Protein AF-A0A7W0QFZ8-F1 (afdb_monomer)

Radius of gyration: 14.6 Å; Cα contacts (8 Å, |Δi|>4): 68; chains: 1; bounding box: 23×16×49 Å

Sequence (57 aa):
MSTNADIATDWLEGLSPEPGATKPDPILVADHVHRHYGGVVAVDVDHIEVQRHSITA

Solvent-accessible surface area (backbone atoms only — not comparable to full-atom values): 3840 Å² total; per-residue (Å²): 133,86,53,76,67,55,61,60,49,66,73,51,64,91,57,69,95,50,90,60,47,86,56,92,55,57,70,44,77,51,65,66,46,73,40,71,56,90,96,41,80,73,38,84,40,68,50,47,65,40,51,56,95,61,88,86,132

Mean predicted aligned error: 6.03 Å

Structure (mmCIF, N/CA/C/O backbone):
data_AF-A0A7W0QFZ8-F1
#
_entry.id   AF-A0A7W0QFZ8-F1
#
loop_
_atom_site.group_PDB
_atom_site.id
_atom_site.type_symbol
_atom_site.label_atom_id
_atom_site.label_alt_id
_atom_site.label_comp_id
_atom_site.label_asym_id
_atom_site.label_entity_id
_atom_site.label_seq_id
_atom_site.pdbx_PDB_ins_code
_atom_site.Cartn_x
_atom_site.Cartn_y
_atom_site.Cartn_z
_atom_site.occupancy
_atom_site.B_iso_or_equiv
_atom_site.auth_seq_id
_atom_site.auth_comp_id
_atom_site.auth_asym_id
_atom_site.auth_atom_id
_atom_site.pdbx_PDB_model_num
ATOM 1 N N . MET A 1 1 ? 16.875 -1.784 28.224 1.00 56.62 1 MET A N 1
ATOM 2 C CA . MET A 1 1 ? 17.253 -1.163 26.939 1.00 56.62 1 MET A CA 1
ATOM 3 C C . MET A 1 1 ? 16.463 -1.929 25.893 1.00 56.62 1 MET A C 1
ATOM 5 O O . MET A 1 1 ? 16.759 -3.104 25.726 1.00 56.62 1 MET A O 1
ATOM 9 N N . SER A 1 2 ? 15.376 -1.363 25.356 1.00 60.81 2 SER A N 1
ATOM 10 C CA . SER A 1 2 ? 14.541 -2.077 24.372 1.00 60.81 2 SER A CA 1
ATOM 11 C C . SER A 1 2 ? 15.316 -2.320 23.085 1.00 60.81 2 SER A C 1
ATOM 13 O O . SER A 1 2 ? 16.123 -1.485 22.674 1.00 60.81 2 SER A O 1
ATOM 15 N N . THR A 1 3 ? 15.085 -3.479 22.481 1.00 79.44 3 THR A N 1
ATOM 16 C CA . THR A 1 3 ? 15.697 -3.880 21.209 1.00 79.44 3 THR A CA 1
ATOM 17 C C . THR A 1 3 ? 14.925 -3.250 20.046 1.00 79.44 3 THR A C 1
ATOM 19 O O . THR A 1 3 ? 13.749 -2.941 20.190 1.00 79.44 3 THR A O 1
ATOM 22 N N . ASN A 1 4 ? 15.538 -3.097 18.865 1.00 66.88 4 ASN A N 1
ATOM 23 C CA . ASN A 1 4 ? 14.865 -2.547 17.673 1.00 66.88 4 ASN A CA 1
ATOM 24 C C . ASN A 1 4 ? 13.542 -3.260 17.318 1.00 66.88 4 ASN A C 1
ATOM 26 O O . ASN A 1 4 ? 12.632 -2.628 16.793 1.00 66.88 4 ASN A O 1
ATOM 30 N N . ALA A 1 5 ? 13.423 -4.557 17.622 1.00 65.75 5 ALA A N 1
ATOM 31 C CA . ALA A 1 5 ? 12.194 -5.327 17.425 1.00 65.75 5 ALA A CA 1
ATOM 32 C C . ALA A 1 5 ? 11.057 -4.905 18.377 1.00 65.75 5 ALA A C 1
ATOM 34 O O . ALA A 1 5 ? 9.898 -4.876 17.963 1.00 65.75 5 ALA A O 1
ATOM 35 N N . ASP A 1 6 ? 11.382 -4.523 19.617 1.00 65.19 6 ASP A N 1
ATOM 36 C CA . ASP A 1 6 ? 10.391 -4.037 20.586 1.00 65.19 6 ASP A CA 1
ATOM 37 C C . ASP A 1 6 ? 9.789 -2.715 20.093 1.00 65.19 6 ASP A C 1
ATOM 39 O O . ASP A 1 6 ? 8.576 -2.534 20.114 1.00 65.19 6 ASP A O 1
ATOM 43 N N . ILE A 1 7 ? 10.641 -1.828 19.562 1.00 65.94 7 ILE A N 1
ATOM 44 C CA . ILE A 1 7 ? 10.236 -0.523 19.024 1.00 65.94 7 ILE A CA 1
ATOM 45 C C . ILE A 1 7 ? 9.336 -0.703 17.796 1.00 65.94 7 ILE A C 1
ATOM 47 O O . ILE A 1 7 ? 8.355 0.006 17.654 1.00 65.94 7 ILE A O 1
ATOM 51 N N . ALA A 1 8 ? 9.624 -1.660 16.912 1.00 64.19 8 ALA A N 1
ATOM 52 C CA . ALA A 1 8 ? 8.787 -1.893 15.733 1.00 64.19 8 ALA A CA 1
ATOM 53 C C . ALA A 1 8 ? 7.385 -2.430 16.082 1.00 64.19 8 ALA A C 1
ATOM 55 O O . ALA A 1 8 ? 6.416 -2.110 15.396 1.00 64.19 8 ALA A O 1
ATOM 56 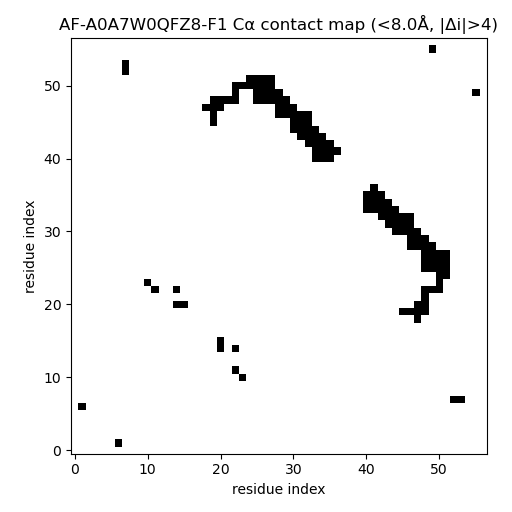N N . THR A 1 9 ? 7.276 -3.245 17.135 1.00 63.25 9 THR A N 1
ATOM 57 C CA . THR A 1 9 ? 6.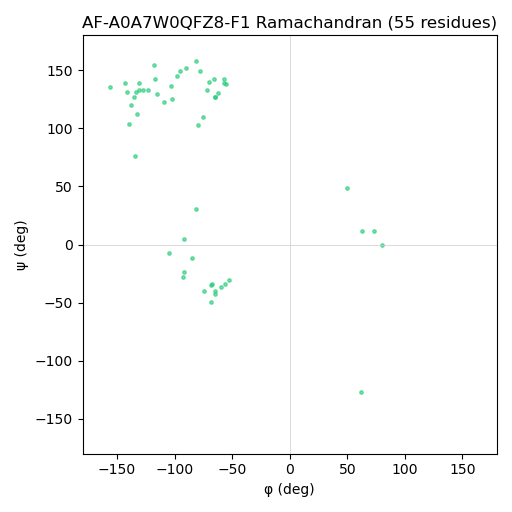008 -3.880 17.532 1.00 63.25 9 THR A CA 1
ATOM 58 C C . THR A 1 9 ? 5.062 -2.878 18.195 1.00 63.25 9 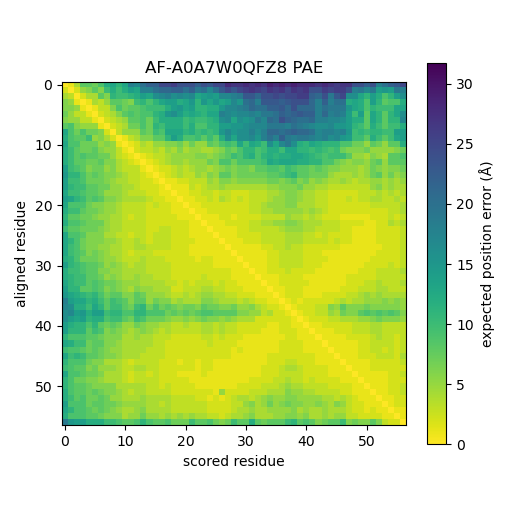THR A C 1
ATOM 60 O O . THR A 1 9 ? 3.873 -2.867 17.886 1.00 63.25 9 THR A O 1
ATOM 63 N N . ASP A 1 10 ? 5.606 -1.988 19.029 1.00 72.00 10 ASP A N 1
ATOM 64 C CA . ASP A 1 10 ? 4.870 -0.949 19.765 1.00 72.00 10 ASP A CA 1
ATOM 65 C C . ASP A 1 10 ? 4.043 -0.028 18.836 1.00 72.00 10 ASP A C 1
ATOM 67 O O . ASP A 1 10 ? 2.919 0.350 19.141 1.00 72.00 10 ASP A O 1
ATOM 71 N N . TRP A 1 11 ? 4.533 0.256 17.624 1.00 73.94 11 TRP A N 1
ATOM 72 C CA . TRP A 1 11 ? 3.897 1.206 16.694 1.00 73.94 11 TRP A CA 1
ATOM 73 C C . TRP A 1 11 ? 2.795 0.570 15.837 1.00 73.94 11 TRP A C 1
ATOM 75 O O . TRP A 1 11 ? 2.056 1.268 15.138 1.00 73.94 11 TRP A O 1
ATOM 85 N N . LEU A 1 12 ? 2.714 -0.761 15.846 1.00 76.38 12 LEU A N 1
ATOM 86 C CA . LEU A 1 12 ? 1.729 -1.540 15.098 1.00 76.38 12 LEU A CA 1
ATOM 87 C C . LEU A 1 12 ? 0.619 -2.095 15.996 1.00 76.38 12 LEU A C 1
ATOM 89 O O . LEU A 1 12 ? -0.351 -2.661 15.487 1.00 76.38 12 LEU A O 1
ATOM 93 N N . GLU A 1 13 ? 0.751 -1.943 17.314 1.00 82.94 13 GLU A N 1
ATOM 94 C CA . GLU A 1 13 ? -0.204 -2.464 18.280 1.00 82.94 13 GLU A CA 1
ATOM 95 C C . GLU A 1 13 ? -1.591 -1.823 18.086 1.00 82.94 13 GLU A C 1
ATOM 97 O O . GLU A 1 13 ? -1.740 -0.610 17.957 1.00 82.94 13 GLU A O 1
ATOM 102 N N . GLY A 1 14 ? -2.631 -2.659 18.010 1.00 81.75 14 GLY A N 1
ATOM 103 C CA . GLY A 1 14 ? -4.015 -2.215 17.809 1.00 81.75 14 GLY A CA 1
ATOM 104 C C . GLY A 1 14 ? -4.406 -1.869 16.365 1.00 81.75 14 GLY A C 1
ATOM 105 O O . GLY A 1 14 ? -5.567 -1.530 16.132 1.00 81.75 14 GLY A O 1
ATOM 106 N N . LEU A 1 15 ? -3.495 -1.979 15.390 1.00 84.38 15 LEU A N 1
ATOM 107 C CA . LEU A 1 15 ? -3.836 -1.806 13.974 1.00 84.38 15 LEU A CA 1
ATOM 108 C C . LEU A 1 15 ? -4.528 -3.042 13.394 1.00 84.38 15 LEU A C 1
ATOM 110 O O . LEU A 1 15 ? -4.252 -4.179 13.777 1.00 84.38 15 LEU A O 1
ATOM 114 N N . SER A 1 16 ? -5.400 -2.808 12.412 1.00 86.75 16 SER A N 1
ATOM 115 C CA . SER A 1 16 ? -6.050 -3.882 11.662 1.00 86.75 16 SER A CA 1
ATOM 116 C C . SER A 1 16 ? -5.011 -4.674 10.851 1.00 86.75 16 SER A C 1
ATOM 118 O O . SER A 1 16 ? -4.272 -4.061 10.073 1.00 86.75 16 SER A O 1
ATOM 120 N N . PRO A 1 17 ? -4.936 -6.013 10.976 1.00 87.31 17 PRO A N 1
ATOM 121 C CA . PRO A 1 17 ? -4.010 -6.850 10.214 1.00 87.31 17 PRO A CA 1
ATOM 122 C C . PRO A 1 17 ? -4.529 -7.162 8.798 1.00 87.31 17 PRO A C 1
ATOM 124 O O . PRO A 1 17 ? -4.238 -8.219 8.246 1.00 87.31 17 PRO A O 1
ATOM 127 N N . GLU A 1 18 ? -5.308 -6.254 8.213 1.00 90.62 18 GLU A N 1
ATOM 128 C CA . GLU A 1 18 ? -5.894 -6.412 6.885 1.00 90.62 18 GLU A CA 1
ATOM 129 C C . GLU A 1 18 ? -5.023 -5.742 5.807 1.00 90.62 18 GLU A C 1
ATOM 131 O O . GLU A 1 18 ? -4.359 -4.730 6.077 1.00 90.62 18 GLU A O 1
ATOM 136 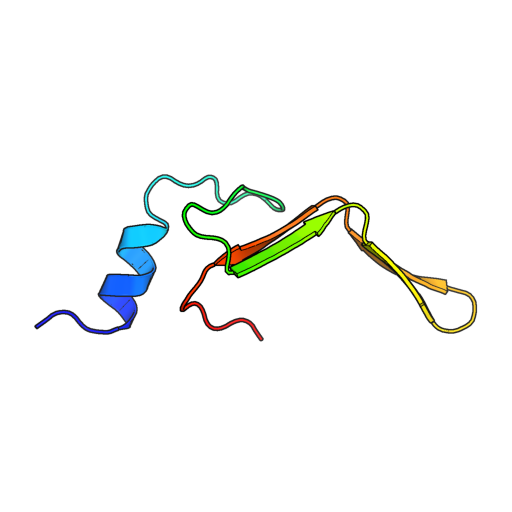N N . PRO A 1 19 ? -5.017 -6.261 4.565 1.00 90.06 19 PRO A N 1
ATOM 137 C CA . PRO A 1 19 ? -4.388 -5.583 3.437 1.00 90.06 19 PRO A CA 1
ATOM 138 C C . PRO A 1 19 ? -4.931 -4.160 3.260 1.00 90.06 19 PRO A C 1
ATOM 140 O O . PRO A 1 19 ? -6.130 -3.922 3.376 1.00 90.06 19 PRO A O 1
ATOM 143 N N . GLY A 1 20 ? -4.038 -3.207 2.985 1.00 91.06 20 GLY A N 1
ATOM 144 C CA . GLY A 1 20 ? -4.408 -1.796 2.835 1.00 91.06 20 GLY A CA 1
ATOM 145 C C . GLY A 1 20 ? -4.761 -1.079 4.147 1.00 91.06 20 GLY A C 1
ATOM 146 O O . GLY A 1 20 ? -5.283 0.028 4.106 1.00 91.06 20 GLY A O 1
ATOM 147 N N . ALA A 1 21 ? -4.495 -1.668 5.319 1.00 92.06 21 ALA A N 1
ATOM 148 C CA . ALA A 1 21 ? -4.700 -0.969 6.586 1.00 92.06 21 ALA A CA 1
ATOM 149 C C . ALA A 1 21 ? -3.766 0.244 6.730 1.00 92.06 21 ALA A C 1
ATOM 151 O O . ALA A 1 21 ? -2.538 0.100 6.659 1.00 92.06 21 ALA A O 1
ATOM 152 N N . THR A 1 22 ? -4.362 1.403 7.025 1.00 92.38 22 THR A N 1
ATOM 153 C CA . THR A 1 22 ? -3.653 2.661 7.272 1.00 92.38 22 THR A CA 1
ATOM 154 C C . THR A 1 22 ? -2.640 2.532 8.407 1.00 92.38 22 THR A C 1
ATOM 156 O O . THR A 1 22 ? -2.875 1.906 9.448 1.00 92.38 22 THR A O 1
ATOM 159 N N . LYS A 1 23 ? -1.488 3.143 8.189 1.00 91.44 23 LYS A N 1
ATOM 160 C CA . LYS A 1 23 ? -0.299 3.129 9.024 1.00 91.44 23 LYS A CA 1
ATOM 161 C C . LYS A 1 23 ? -0.193 4.452 9.800 1.00 91.44 23 LYS A C 1
ATOM 163 O O . LYS A 1 23 ? -0.421 5.503 9.214 1.00 91.44 23 LYS A O 1
ATOM 168 N N . PRO A 1 24 ? 0.144 4.437 11.109 1.00 91.44 24 PRO A N 1
ATOM 169 C CA . PRO A 1 24 ? 0.284 5.671 11.888 1.00 91.44 24 PRO A CA 1
ATOM 170 C C . PRO A 1 24 ? 1.338 6.683 11.411 1.00 91.44 24 PRO A C 1
ATOM 172 O O . PRO A 1 24 ? 1.086 7.881 11.515 1.00 91.44 24 PRO A O 1
ATOM 175 N N . ASP A 1 25 ? 2.494 6.243 10.897 1.00 91.88 25 ASP A N 1
ATOM 176 C CA . ASP A 1 25 ? 3.537 7.124 10.330 1.00 91.88 25 ASP A CA 1
ATOM 177 C C . ASP A 1 25 ? 4.040 6.542 8.996 1.00 91.88 25 ASP A C 1
ATOM 179 O O . ASP A 1 25 ? 5.112 5.924 8.931 1.00 91.88 25 ASP A O 1
ATOM 183 N N . PRO A 1 26 ? 3.255 6.674 7.912 1.00 94.00 26 PRO A N 1
ATOM 184 C CA . PRO A 1 26 ? 3.628 6.124 6.625 1.00 94.00 26 PRO A CA 1
ATOM 185 C C . PRO A 1 26 ? 4.778 6.935 6.014 1.00 94.00 26 PRO A C 1
ATOM 187 O O . PRO A 1 26 ? 4.754 8.166 5.956 1.00 94.00 26 PRO A O 1
ATOM 190 N N . ILE A 1 27 ? 5.798 6.236 5.511 1.00 95.44 27 ILE A N 1
ATOM 191 C CA . ILE A 1 27 ? 6.873 6.838 4.707 1.00 95.44 27 ILE A CA 1
ATOM 192 C C . ILE A 1 27 ? 6.571 6.770 3.207 1.00 95.44 27 ILE A C 1
ATOM 194 O O . ILE A 1 27 ? 7.033 7.622 2.449 1.00 95.44 27 ILE A O 1
ATOM 198 N N . LEU A 1 28 ? 5.795 5.773 2.782 1.00 95.81 28 LEU A N 1
ATOM 199 C CA . LEU A 1 28 ? 5.327 5.607 1.411 1.00 95.81 28 LEU A CA 1
ATOM 200 C C . LEU A 1 28 ? 3.836 5.301 1.448 1.00 95.81 28 LEU A C 1
ATOM 202 O O . LEU A 1 28 ? 3.412 4.410 2.180 1.00 95.81 28 LEU A O 1
ATOM 206 N N . VAL A 1 29 ? 3.081 6.026 0.630 1.00 97.12 29 VAL A N 1
ATOM 207 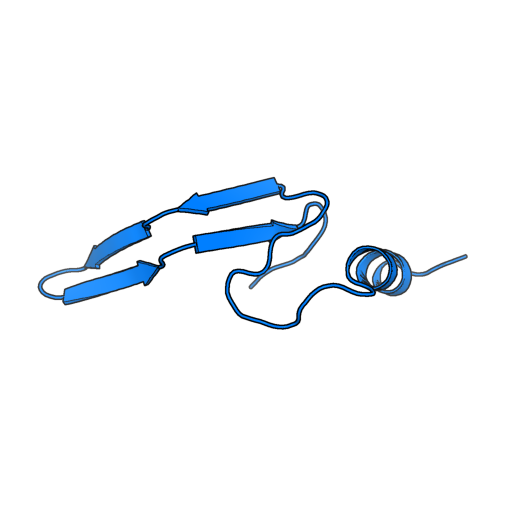C CA . VAL A 1 29 ? 1.661 5.795 0.359 1.00 97.12 29 VAL A CA 1
ATOM 208 C C . VAL A 1 29 ? 1.509 5.730 -1.153 1.00 97.12 29 VAL A C 1
ATOM 210 O O . VAL A 1 29 ? 2.077 6.570 -1.861 1.00 97.12 29 VAL A O 1
ATOM 213 N N . ALA A 1 30 ? 0.792 4.731 -1.657 1.00 97.38 30 ALA A N 1
ATOM 214 C CA . ALA A 1 30 ? 0.468 4.644 -3.070 1.00 97.38 30 ALA A CA 1
ATOM 215 C C . ALA A 1 30 ? -0.958 4.129 -3.274 1.00 97.38 30 ALA A C 1
ATOM 217 O O . ALA A 1 30 ? -1.345 3.101 -2.721 1.00 97.38 30 ALA A O 1
ATOM 218 N N . ASP A 1 31 ? -1.696 4.841 -4.119 1.00 97.62 31 ASP A N 1
ATOM 219 C CA . ASP A 1 31 ? -3.094 4.572 -4.435 1.00 97.62 31 ASP A CA 1
ATOM 220 C C . ASP A 1 31 ? -3.245 4.227 -5.916 1.00 97.62 31 ASP A C 1
ATOM 222 O O . ASP A 1 31 ? -2.597 4.843 -6.771 1.00 97.62 31 ASP A O 1
ATOM 226 N N . HIS A 1 32 ? -4.134 3.280 -6.215 1.00 97.44 32 HIS A N 1
ATOM 227 C CA . HIS A 1 32 ? -4.514 2.860 -7.567 1.00 97.44 32 HIS A CA 1
ATOM 228 C C . HIS A 1 32 ? -3.296 2.569 -8.466 1.00 97.44 32 HIS A C 1
ATOM 230 O O . HIS A 1 32 ? -3.170 3.066 -9.594 1.00 97.44 32 HIS A O 1
ATOM 236 N N . VAL A 1 33 ? -2.347 1.785 -7.952 1.00 97.06 33 VAL A N 1
ATOM 237 C CA . VAL A 1 33 ? -1.115 1.444 -8.664 1.00 97.06 33 VAL A CA 1
ATOM 238 C C . VAL A 1 33 ? -1.395 0.337 -9.672 1.00 97.06 33 VAL A C 1
ATOM 240 O O . VAL A 1 33 ? -1.424 -0.843 -9.334 1.00 97.06 33 VAL A O 1
ATOM 243 N N . HIS A 1 34 ? -1.487 0.726 -10.942 1.00 97.19 34 HIS A N 1
ATOM 244 C CA . HIS A 1 34 ? -1.527 -0.204 -12.066 1.00 97.19 34 HIS A CA 1
ATOM 245 C C . HIS A 1 34 ? -0.231 -0.139 -12.867 1.00 97.19 34 HIS A C 1
ATOM 247 O O . HIS A 1 34 ? 0.152 0.920 -13.376 1.00 97.19 34 HIS A O 1
ATOM 253 N N . ARG A 1 35 ? 0.458 -1.275 -13.010 1.00 97.00 35 ARG A N 1
ATOM 254 C CA . ARG A 1 35 ? 1.642 -1.390 -13.873 1.00 97.00 35 ARG A CA 1
ATOM 255 C C . ARG A 1 35 ? 1.533 -2.599 -14.780 1.00 97.00 35 ARG A C 1
ATOM 257 O O . ARG A 1 35 ? 1.237 -3.707 -14.346 1.00 97.00 35 ARG A O 1
ATOM 2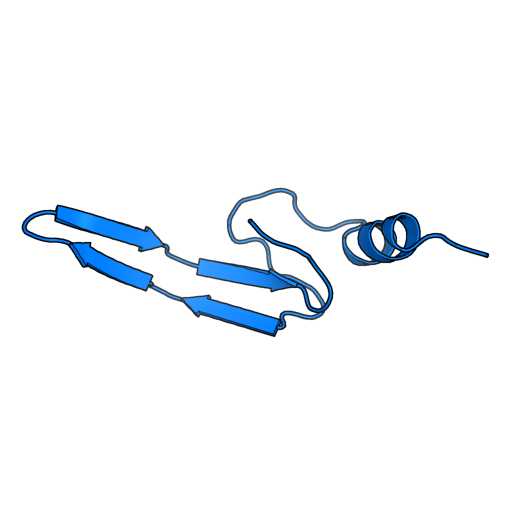64 N N . HIS A 1 36 ? 1.832 -2.368 -16.051 1.00 97.31 36 HIS A N 1
ATOM 265 C CA . HIS A 1 36 ? 1.864 -3.402 -17.071 1.00 97.31 36 HIS A CA 1
ATOM 266 C C . HIS A 1 36 ? 3.292 -3.879 -17.304 1.00 97.31 36 HIS A C 1
ATOM 268 O O . HIS A 1 36 ? 4.235 -3.085 -17.288 1.00 97.31 36 HIS A O 1
ATOM 274 N N . TYR A 1 37 ? 3.433 -5.169 -17.580 1.00 96.12 37 TYR A N 1
ATOM 275 C CA . TYR A 1 37 ? 4.673 -5.745 -18.079 1.00 96.12 37 TYR A CA 1
ATOM 276 C C . TYR A 1 37 ? 4.342 -6.652 -19.263 1.00 96.12 37 TYR A C 1
ATOM 278 O O . TYR A 1 37 ? 3.657 -7.665 -19.123 1.00 96.12 37 TYR A O 1
ATOM 286 N N . GLY A 1 38 ? 4.779 -6.252 -20.459 1.00 93.94 38 GLY A N 1
ATOM 287 C CA . GLY A 1 38 ? 4.343 -6.888 -21.700 1.00 93.94 38 GLY A CA 1
ATOM 288 C C . GLY A 1 38 ? 2.832 -6.737 -21.905 1.00 93.94 38 GLY A C 1
ATOM 289 O O . GLY A 1 38 ? 2.307 -5.628 -21.865 1.00 93.94 38 GLY A O 1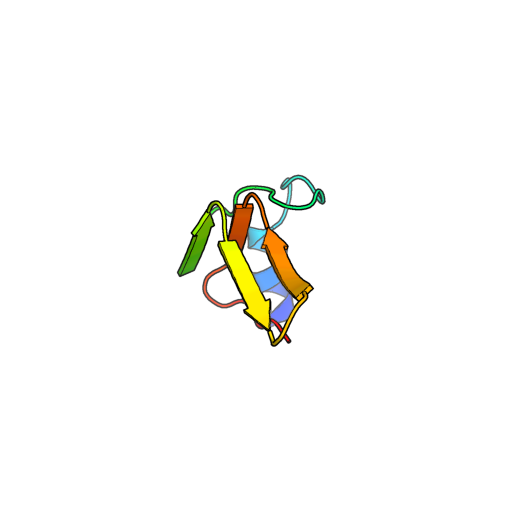
ATOM 290 N N . GLY A 1 39 ? 2.141 -7.855 -22.137 1.00 95.19 39 GLY A N 1
ATOM 291 C CA . GLY A 1 39 ? 0.696 -7.890 -22.388 1.00 95.19 39 GLY A CA 1
ATOM 292 C C . GLY A 1 39 ? -0.186 -8.093 -21.152 1.00 95.19 39 GLY A C 1
ATOM 293 O O . GLY A 1 39 ? -1.392 -8.252 -21.317 1.00 95.19 39 GLY A O 1
ATOM 294 N N . VAL A 1 40 ? 0.379 -8.131 -19.938 1.00 96.50 40 VAL A N 1
ATOM 295 C CA . VAL A 1 40 ? -0.376 -8.382 -18.695 1.00 96.50 40 VAL A CA 1
ATOM 296 C C . VAL A 1 40 ? -0.309 -7.199 -17.735 1.00 96.50 40 VAL A C 1
ATOM 298 O O . VAL A 1 40 ? 0.644 -6.413 -17.750 1.00 96.50 40 VAL A O 1
ATOM 301 N N . VAL A 1 41 ? -1.324 -7.084 -16.878 1.00 96.62 41 VAL A N 1
ATOM 302 C CA . VAL A 1 41 ? -1.264 -6.2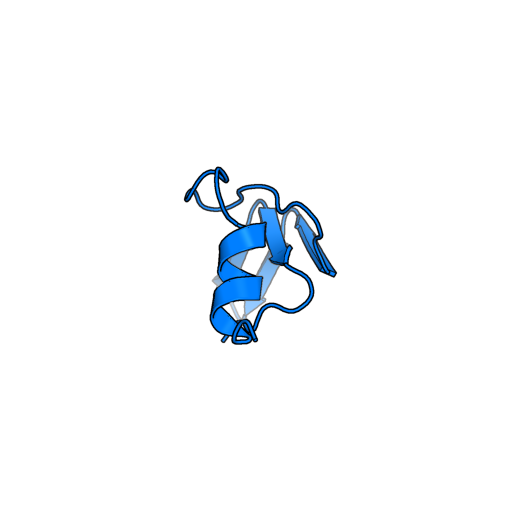47 -15.675 1.00 96.62 41 VAL A CA 1
ATOM 303 C C . VAL A 1 41 ? -0.406 -7.000 -14.660 1.00 96.62 41 VAL A C 1
ATOM 305 O O . VAL A 1 41 ? -0.794 -8.062 -14.185 1.00 96.62 41 VAL A O 1
ATOM 308 N N . ALA A 1 42 ? 0.796 -6.494 -14.401 1.00 96.88 42 ALA A N 1
ATOM 309 C CA . ALA A 1 42 ? 1.762 -7.125 -13.504 1.00 96.88 42 ALA A CA 1
ATOM 310 C C . ALA A 1 42 ? 1.636 -6.622 -12.061 1.00 96.88 42 ALA A C 1
ATOM 312 O O . ALA A 1 42 ? 2.039 -7.314 -11.132 1.00 96.88 42 ALA A O 1
ATOM 313 N N . VAL A 1 43 ? 1.087 -5.421 -11.881 1.00 96.94 43 VAL A N 1
ATOM 314 C CA . VAL A 1 43 ? 0.773 -4.839 -10.576 1.00 96.94 43 VAL A CA 1
ATOM 315 C C . VAL A 1 43 ? -0.615 -4.224 -10.671 1.00 96.94 43 VAL A C 1
ATOM 317 O O . VAL A 1 43 ? -0.857 -3.429 -11.581 1.00 96.94 43 VAL A O 1
ATOM 320 N N . ASP A 1 44 ? -1.488 -4.612 -9.751 1.00 97.00 44 ASP A N 1
ATOM 321 C CA . ASP A 1 44 ? -2.843 -4.095 -9.574 1.00 97.00 44 ASP A CA 1
ATOM 322 C C . ASP A 1 44 ? -3.084 -3.956 -8.065 1.00 97.00 44 ASP A C 1
ATOM 324 O O . ASP A 1 44 ? -3.170 -4.961 -7.355 1.00 97.00 44 ASP A O 1
ATOM 328 N N . VAL A 1 45 ? -3.024 -2.725 -7.555 1.00 96.38 45 VAL A N 1
ATOM 329 C CA . VAL A 1 45 ? -3.091 -2.427 -6.118 1.00 96.38 45 VAL A CA 1
ATOM 330 C C . VAL A 1 45 ? -3.977 -1.211 -5.895 1.00 96.38 45 VAL A C 1
ATOM 332 O O . VAL A 1 45 ? -3.641 -0.112 -6.336 1.00 96.38 45 VAL A O 1
ATOM 335 N N . ASP A 1 46 ? -5.057 -1.392 -5.136 1.00 96.62 46 ASP A N 1
ATOM 336 C CA . ASP A 1 46 ? -5.956 -0.298 -4.760 1.00 96.62 46 ASP A CA 1
ATOM 337 C C . ASP A 1 46 ? -5.281 0.692 -3.803 1.00 96.62 46 ASP A C 1
ATOM 339 O O . ASP A 1 46 ? -5.302 1.897 -4.042 1.00 96.62 46 ASP A O 1
ATOM 343 N N . HIS A 1 47 ? -4.649 0.193 -2.737 1.00 96.19 47 HIS A N 1
ATOM 344 C CA . HIS A 1 47 ? -3.990 1.023 -1.731 1.00 96.19 47 HIS A CA 1
ATOM 345 C C . HIS A 1 47 ? -2.891 0.253 -0.992 1.00 96.19 47 HIS A C 1
ATOM 347 O O . HIS A 1 47 ? -3.081 -0.895 -0.575 1.00 96.19 47 HIS A O 1
ATOM 353 N N . ILE A 1 48 ? -1.738 0.895 -0.810 1.00 95.56 48 ILE A N 1
ATOM 354 C CA . ILE A 1 48 ? -0.620 0.355 -0.039 1.00 95.56 48 ILE A CA 1
ATOM 355 C C . ILE A 1 48 ? 0.099 1.455 0.739 1.00 95.56 48 ILE A C 1
ATOM 357 O O . ILE A 1 48 ? 0.387 2.535 0.220 1.00 95.56 48 ILE A O 1
ATOM 361 N N . GLU A 1 49 ? 0.461 1.130 1.978 1.00 95.25 49 GLU A N 1
ATOM 362 C CA . GLU A 1 49 ? 1.243 1.988 2.860 1.00 95.25 49 GLU A CA 1
ATOM 363 C C . GLU A 1 49 ? 2.414 1.220 3.480 1.00 95.25 49 GLU A C 1
ATOM 365 O O . GLU A 1 49 ? 2.271 0.076 3.923 1.00 95.25 49 GLU A O 1
ATOM 370 N N . VAL A 1 50 ? 3.575 1.874 3.555 1.00 93.25 50 VAL A N 1
ATOM 371 C CA . VAL A 1 50 ? 4.774 1.364 4.236 1.00 93.25 50 VAL A CA 1
ATOM 372 C C . VAL A 1 50 ? 5.091 2.266 5.421 1.00 93.25 50 VAL A C 1
ATOM 374 O O . VAL A 1 50 ? 5.195 3.482 5.268 1.00 93.25 50 VAL A O 1
ATOM 377 N N . GLN A 1 51 ? 5.285 1.668 6.598 1.00 91.62 51 GLN A N 1
ATOM 378 C CA . GLN A 1 51 ? 5.645 2.385 7.824 1.00 91.62 51 GLN A CA 1
ATOM 379 C C . GLN A 1 51 ? 7.064 2.932 7.769 1.00 91.62 51 GLN A C 1
ATOM 381 O O . GLN A 1 51 ? 8.000 2.226 7.365 1.00 91.62 51 GLN A O 1
ATOM 386 N N . ARG A 1 52 ? 7.256 4.149 8.276 1.00 90.81 52 ARG A N 1
ATOM 387 C CA . ARG A 1 52 ? 8.594 4.670 8.543 1.00 90.81 52 ARG A CA 1
ATOM 388 C C . ARG A 1 52 ? 9.347 3.737 9.493 1.00 90.81 52 ARG A C 1
ATOM 390 O O . ARG A 1 52 ? 8.779 3.177 10.420 1.00 90.81 52 ARG A O 1
ATOM 397 N N . HIS A 1 53 ? 10.647 3.580 9.241 1.00 87.31 53 HIS A N 1
ATOM 398 C CA . HIS A 1 53 ? 11.554 2.738 10.031 1.00 87.31 53 HIS A CA 1
ATOM 399 C C . HIS A 1 53 ? 11.218 1.234 10.034 1.00 87.31 53 HIS A C 1
ATOM 401 O O . HIS A 1 53 ? 11.823 0.482 10.796 1.00 87.31 53 HIS A O 1
ATOM 407 N N . SER A 1 54 ? 10.317 0.774 9.161 1.00 86.69 54 SER A N 1
ATOM 408 C CA . SER A 1 54 ? 10.112 -0.653 8.904 1.00 86.69 54 SER A CA 1
ATOM 409 C C . SER A 1 54 ? 11.009 -1.151 7.766 1.00 86.69 54 SER A C 1
ATOM 411 O O . SER A 1 54 ? 11.379 -0.392 6.869 1.00 86.69 54 SER A O 1
ATOM 413 N N . ILE A 1 55 ? 11.369 -2.436 7.804 1.00 87.06 55 ILE A N 1
ATOM 414 C CA . ILE A 1 55 ? 12.063 -3.122 6.708 1.00 87.06 55 ILE A CA 1
ATOM 415 C C . ILE A 1 55 ? 11.023 -3.967 5.968 1.00 87.06 55 ILE A C 1
ATOM 417 O O . ILE A 1 55 ? 10.337 -4.776 6.586 1.00 87.06 55 ILE A O 1
ATOM 421 N N . THR A 1 56 ? 10.907 -3.768 4.656 1.00 85.69 56 THR A N 1
ATOM 422 C CA . THR A 1 56 ? 10.021 -4.521 3.751 1.00 85.69 56 THR A CA 1
ATOM 423 C C . THR A 1 56 ? 10.880 -5.141 2.647 1.00 85.69 56 THR A C 1
ATOM 425 O O . THR A 1 56 ? 11.747 -4.453 2.107 1.00 85.69 56 THR A O 1
ATOM 428 N N . ALA A 1 57 ? 10.669 -6.427 2.354 1.00 78.25 57 ALA A N 1
ATOM 429 C CA . ALA A 1 57 ? 11.371 -7.210 1.332 1.00 78.25 57 ALA A CA 1
ATOM 430 C C . ALA A 1 57 ? 10.369 -7.928 0.423 1.00 78.25 57 ALA A C 1
ATOM 432 O O . ALA A 1 57 ? 9.262 -8.233 0.921 1.00 78.25 57 ALA A O 1
#

Secondary structure (DSSP, 8-state):
---HHHHHHHTTTT---STTPP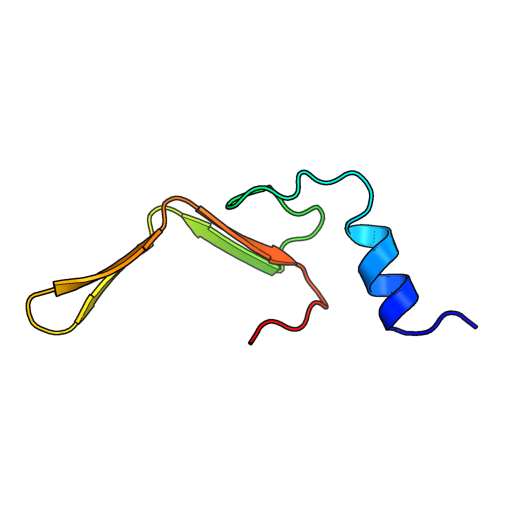PSSEEEEEEEEEEEETTEEEEEEEEEEEETT----

Foldseek 3Di:
DDDLVVVVVVQCPPWDPDAQTDGPAFPDKDAQDWDDDPPDGPDGDHIDTDHPPDDDD

pLDDT: mean 87.33, std 11.48, range [56.62, 97.62]